Protein AF-C0N2R3-F1 (afdb_monomer_lite)

Structure (mmCIF, N/CA/C/O backbone):
data_AF-C0N2R3-F1
#
_entry.id   AF-C0N2R3-F1
#
loop_
_atom_site.group_PDB
_atom_site.id
_atom_site.type_symbol
_atom_site.label_atom_id
_atom_site.label_alt_id
_atom_site.label_comp_id
_atom_site.label_asym_id
_atom_site.label_entity_id
_atom_site.label_seq_id
_atom_site.pdbx_PDB_ins_code
_atom_site.Cartn_x
_atom_site.Cartn_y
_atom_site.Cartn_z
_atom_site.occupancy
_atom_site.B_iso_or_equiv
_atom_site.auth_seq_id
_atom_site.auth_comp_id
_atom_site.auth_asym_id
_atom_site.auth_atom_id
_atom_site.pdbx_PDB_model_num
ATOM 1 N N . VAL A 1 1 ? 31.520 3.219 -51.757 1.00 65.19 1 VAL A N 1
ATOM 2 C CA . VAL A 1 1 ? 31.596 3.419 -50.293 1.00 65.19 1 VAL A CA 1
ATOM 3 C C . VAL A 1 1 ? 30.199 3.221 -49.765 1.00 65.19 1 VAL A C 1
ATOM 5 O O . VAL A 1 1 ? 29.282 3.837 -50.296 1.00 65.19 1 VAL A O 1
ATOM 8 N N . ALA A 1 2 ? 30.031 2.282 -48.849 1.00 78.62 2 ALA A N 1
ATOM 9 C CA . ALA A 1 2 ? 28.765 2.069 -48.178 1.00 78.62 2 ALA A CA 1
ATOM 10 C C . ALA A 1 2 ? 28.492 3.228 -47.222 1.00 78.62 2 ALA A C 1
ATOM 12 O O . ALA A 1 2 ? 29.441 3.772 -46.651 1.00 78.62 2 ALA A O 1
ATOM 13 N N . ASN A 1 3 ? 27.224 3.607 -47.093 1.00 90.25 3 ASN A N 1
ATOM 14 C CA . ASN A 1 3 ? 26.840 4.831 -46.395 1.00 90.25 3 ASN A CA 1
ATOM 15 C C . ASN A 1 3 ? 25.774 4.612 -45.324 1.00 90.25 3 ASN A C 1
ATOM 17 O O . ASN A 1 3 ? 25.495 5.548 -44.584 1.00 90.25 3 ASN A O 1
ATOM 21 N N . TYR A 1 4 ? 25.168 3.425 -45.249 1.00 90.94 4 TYR A N 1
ATOM 22 C CA . TYR A 1 4 ? 24.039 3.151 -44.364 1.00 90.94 4 TYR A CA 1
ATOM 23 C C . TYR A 1 4 ? 24.307 1.958 -43.452 1.00 90.94 4 TYR A C 1
ATOM 25 O O . TYR A 1 4 ? 25.021 1.031 -43.837 1.00 90.94 4 TYR A O 1
ATOM 33 N N . ASP A 1 5 ? 23.735 1.983 -42.253 1.00 91.19 5 ASP A N 1
ATOM 34 C CA . ASP A 1 5 ? 23.762 0.862 -41.316 1.00 91.19 5 ASP A CA 1
ATOM 35 C C . ASP A 1 5 ? 22.434 0.739 -40.559 1.00 91.19 5 ASP A C 1
ATOM 37 O O . ASP A 1 5 ? 21.703 1.723 -40.390 1.00 91.19 5 ASP A O 1
ATOM 41 N N . LEU A 1 6 ? 22.128 -0.475 -40.102 1.00 89.44 6 LEU A N 1
ATOM 42 C CA . LEU A 1 6 ? 20.993 -0.736 -39.223 1.00 89.44 6 LEU A CA 1
ATOM 43 C C . LEU A 1 6 ? 21.359 -0.277 -37.812 1.00 89.44 6 LEU A C 1
ATOM 45 O O . LEU A 1 6 ? 22.037 -0.978 -37.062 1.00 89.44 6 LEU A O 1
ATOM 49 N N . VAL A 1 7 ? 20.889 0.908 -37.435 1.00 86.25 7 VAL A N 1
ATOM 50 C CA . VAL A 1 7 ? 21.107 1.461 -36.102 1.00 86.25 7 VAL A CA 1
ATOM 51 C C . VAL A 1 7 ? 19.906 1.114 -35.239 1.00 86.25 7 VAL A C 1
ATOM 53 O O . VAL A 1 7 ? 18.779 1.524 -35.510 1.00 86.25 7 VAL A O 1
ATOM 56 N N . THR A 1 8 ? 20.148 0.351 -34.177 1.00 79.88 8 THR A N 1
ATOM 57 C CA . THR A 1 8 ? 19.128 0.101 -33.156 1.00 79.88 8 THR A CA 1
ATOM 58 C C . THR A 1 8 ? 19.214 1.198 -32.110 1.00 79.88 8 THR A C 1
ATOM 60 O O . THR A 1 8 ? 20.217 1.316 -31.409 1.00 79.88 8 THR A O 1
ATOM 63 N N . THR A 1 9 ? 18.166 2.012 -32.025 1.00 71.88 9 THR A N 1
ATOM 64 C CA . THR A 1 9 ? 18.016 3.011 -30.970 1.00 71.88 9 THR A CA 1
ATOM 65 C C . THR A 1 9 ? 17.027 2.476 -29.946 1.00 71.88 9 THR A C 1
ATOM 67 O O . THR A 1 9 ? 15.880 2.170 -30.277 1.00 71.88 9 THR A O 1
ATOM 70 N N . ASN A 1 10 ? 17.462 2.376 -28.693 1.00 68.56 10 ASN A N 1
ATOM 71 C CA . ASN A 1 10 ? 16.552 2.107 -27.589 1.00 68.56 10 ASN A CA 1
ATOM 72 C C . ASN A 1 10 ? 15.815 3.410 -27.271 1.00 68.56 10 ASN A C 1
ATOM 74 O O . ASN A 1 10 ? 16.424 4.391 -26.849 1.00 68.56 10 ASN A O 1
ATOM 78 N N . SER A 1 11 ? 14.509 3.429 -27.516 1.00 57.22 11 SER A N 1
ATOM 79 C CA . SER A 1 11 ? 13.623 4.539 -27.167 1.00 57.22 11 SER A CA 1
ATOM 80 C C . SER A 1 11 ? 12.606 4.033 -26.149 1.00 57.22 11 SER A C 1
ATOM 82 O O . SER A 1 11 ? 11.485 3.672 -26.491 1.00 57.22 11 SER A O 1
ATOM 84 N N . GLY A 1 12 ? 13.035 3.933 -24.891 1.00 55.22 12 GLY A N 1
ATOM 85 C CA . GLY A 1 12 ? 12.132 3.695 -23.766 1.00 55.22 12 GLY A CA 1
ATOM 86 C C . GLY A 1 12 ? 11.367 4.973 -23.424 1.00 55.22 12 GLY A C 1
ATOM 87 O O . GLY A 1 12 ? 11.924 6.070 -23.522 1.00 55.22 12 GLY A O 1
ATOM 88 N N . SER A 1 13 ? 10.099 4.861 -23.019 1.00 57.97 13 SER A N 1
ATOM 89 C CA . SER A 1 13 ? 9.497 5.940 -22.234 1.00 57.97 13 SER A CA 1
ATOM 90 C C . SER A 1 13 ? 10.231 5.992 -20.896 1.00 57.97 13 SER A C 1
ATOM 92 O O . SER A 1 13 ? 10.365 4.961 -20.239 1.00 57.97 13 SER A O 1
ATOM 94 N N . SER A 1 14 ? 10.724 7.171 -20.507 1.00 68.81 14 SER A N 1
ATOM 95 C CA . SER A 1 14 ? 11.455 7.337 -19.242 1.00 68.81 14 SER A CA 1
ATOM 96 C C . SER A 1 14 ? 10.598 6.985 -18.028 1.00 68.81 14 SER A C 1
ATOM 98 O O . SER A 1 14 ? 11.131 6.604 -16.995 1.00 68.81 14 SER A O 1
ATOM 100 N N . GLU A 1 15 ? 9.277 7.089 -18.179 1.00 76.44 15 GLU A N 1
ATOM 101 C CA . GLU A 1 15 ? 8.275 6.878 -17.142 1.00 76.44 15 GLU A CA 1
ATOM 102 C C . GLU A 1 15 ? 7.029 6.201 -17.735 1.00 76.44 15 GLU A C 1
ATOM 104 O O . GLU A 1 15 ? 6.658 6.447 -18.889 1.00 76.44 15 GLU A O 1
ATOM 109 N N . GLN A 1 16 ? 6.358 5.369 -16.939 1.00 84.81 16 GLN A N 1
ATOM 110 C CA . GLN A 1 16 ? 5.051 4.782 -17.228 1.00 84.81 16 GLN A CA 1
ATOM 111 C C . GLN A 1 16 ? 4.119 4.965 -16.032 1.00 84.81 16 GLN A C 1
ATOM 113 O O . GLN A 1 16 ? 4.533 4.906 -14.882 1.00 84.81 16 GLN A O 1
ATOM 118 N N . THR A 1 17 ? 2.833 5.181 -16.300 1.00 88.31 17 THR A N 1
ATOM 119 C CA . THR A 1 17 ? 1.798 5.137 -15.264 1.00 88.31 17 THR A CA 1
ATOM 120 C C . THR A 1 17 ? 1.173 3.751 -15.209 1.00 88.31 17 THR A C 1
ATOM 122 O O . THR A 1 17 ? 0.708 3.256 -16.236 1.00 88.31 17 THR A O 1
ATOM 125 N N . ASP A 1 18 ? 1.077 3.182 -14.012 1.00 88.06 18 ASP A N 1
ATOM 126 C CA . ASP A 1 18 ? 0.415 1.909 -13.748 1.00 88.06 18 ASP A CA 1
ATOM 127 C C . ASP A 1 18 ? -0.646 2.061 -12.639 1.00 88.06 18 ASP A C 1
ATOM 129 O O . ASP A 1 18 ? -0.456 2.760 -11.639 1.00 88.06 18 ASP A O 1
ATOM 133 N N . ASN A 1 19 ? -1.807 1.438 -12.848 1.00 93.06 19 ASN A N 1
ATOM 134 C CA . ASN A 1 19 ? -2.957 1.494 -11.950 1.00 93.06 19 ASN A CA 1
ATOM 135 C C . ASN A 1 19 ? -3.398 0.080 -11.592 1.00 93.06 19 ASN A C 1
ATOM 137 O O . ASN A 1 19 ? -3.808 -0.689 -12.460 1.00 93.06 19 ASN A O 1
ATOM 141 N N . GLN A 1 20 ? -3.429 -0.229 -10.302 1.00 93.12 20 GLN A N 1
ATOM 142 C CA . GLN A 1 20 ? -3.736 -1.568 -9.821 1.00 93.12 20 GLN A CA 1
ATOM 143 C C . GLN A 1 20 ? -4.866 -1.529 -8.800 1.00 93.12 20 GLN A C 1
ATOM 145 O O . GLN A 1 20 ? -4.806 -0.796 -7.817 1.00 93.12 20 GLN A O 1
ATOM 150 N N . ALA A 1 21 ? -5.891 -2.351 -9.010 1.00 96.81 21 ALA A N 1
ATOM 151 C CA . ALA A 1 21 ? -6.899 -2.642 -7.998 1.00 96.81 21 ALA A CA 1
ATOM 152 C C . ALA A 1 21 ? -6.613 -4.013 -7.379 1.00 96.81 21 ALA A C 1
ATOM 154 O O . ALA A 1 21 ? -6.186 -4.936 -8.073 1.00 96.81 21 ALA A O 1
ATOM 155 N N . TYR A 1 22 ? -6.866 -4.168 -6.083 1.00 96.81 22 TYR A N 1
ATOM 156 C CA . TYR A 1 22 ? -6.648 -5.438 -5.401 1.00 96.81 22 TYR A CA 1
ATOM 157 C C . TYR A 1 22 ? -7.717 -5.734 -4.359 1.00 96.81 22 TYR A C 1
ATOM 159 O O . TYR A 1 22 ? -8.402 -4.846 -3.847 1.00 96.81 22 TYR A O 1
ATOM 167 N N . ALA A 1 23 ? -7.804 -7.015 -4.019 1.00 97.81 23 ALA A N 1
ATOM 168 C CA . ALA A 1 23 ? -8.493 -7.500 -2.839 1.00 97.81 23 ALA A CA 1
ATOM 169 C C . ALA A 1 23 ? -7.511 -8.289 -1.969 1.00 97.81 23 ALA A C 1
ATOM 171 O O . ALA A 1 23 ? -6.490 -8.789 -2.450 1.00 97.81 23 ALA A O 1
ATOM 172 N N . GLY A 1 24 ? -7.801 -8.389 -0.681 1.00 97.31 24 GLY A N 1
ATOM 173 C CA . GLY A 1 24 ? -6.922 -9.053 0.262 1.00 97.31 24 GLY A CA 1
ATOM 174 C C . GLY A 1 24 ? -7.545 -9.268 1.628 1.00 97.31 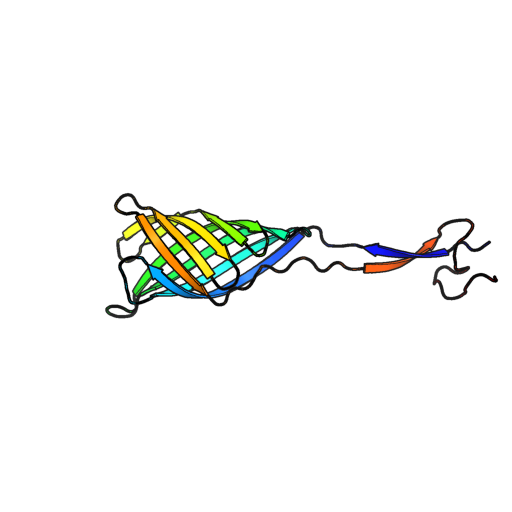24 GLY A C 1
ATOM 175 O O . GLY A 1 24 ? -8.725 -9.000 1.863 1.00 97.31 24 GLY A O 1
ATOM 176 N N . LEU A 1 25 ? -6.704 -9.741 2.534 1.00 97.00 25 LEU A N 1
ATOM 177 C CA . LEU A 1 25 ? -6.993 -9.940 3.941 1.00 97.00 25 LEU A CA 1
ATOM 178 C C . LEU A 1 25 ? -6.003 -9.122 4.763 1.00 97.00 25 LEU A C 1
ATOM 180 O O . LEU A 1 25 ? -4.807 -9.148 4.482 1.00 97.00 25 LEU A O 1
ATOM 184 N N . VAL A 1 26 ? -6.500 -8.413 5.772 1.00 96.69 26 VAL A N 1
ATOM 185 C CA . VAL A 1 26 ? -5.698 -7.643 6.723 1.00 96.69 26 VAL A CA 1
ATOM 186 C C . VAL A 1 26 ? -5.857 -8.216 8.125 1.00 96.69 26 VAL A C 1
ATOM 188 O O . VAL A 1 26 ? -6.969 -8.387 8.624 1.00 96.69 26 VAL A O 1
ATOM 191 N N . TRP A 1 27 ? -4.727 -8.490 8.765 1.00 95.31 27 TRP A N 1
ATOM 192 C CA . TRP A 1 27 ? -4.639 -8.834 10.175 1.00 95.31 27 TRP A CA 1
ATOM 193 C C . TRP A 1 27 ? -4.129 -7.626 10.936 1.00 95.31 27 TRP A C 1
ATOM 195 O O . TRP A 1 27 ? -3.055 -7.111 10.632 1.00 95.31 27 TRP A O 1
ATOM 205 N N . THR A 1 28 ? -4.881 -7.211 11.947 1.00 91.19 28 THR A N 1
ATOM 206 C CA . THR A 1 28 ? -4.438 -6.213 12.920 1.00 91.19 28 THR A CA 1
ATOM 207 C C . THR A 1 28 ? -4.001 -6.940 14.181 1.00 91.19 28 THR A C 1
ATOM 209 O O . THR A 1 28 ? -4.688 -7.850 14.651 1.00 91.19 28 THR A O 1
ATOM 212 N N . TRP A 1 29 ? -2.856 -6.558 14.735 1.00 84.81 29 TRP A N 1
ATOM 213 C CA . TRP A 1 29 ? -2.311 -7.188 15.929 1.00 84.81 29 TRP A CA 1
ATOM 214 C C . TRP A 1 29 ? -3.312 -7.142 17.088 1.00 84.81 29 TRP A C 1
ATOM 216 O O . TRP A 1 29 ? -3.904 -6.105 17.373 1.00 84.81 29 TRP A O 1
ATOM 226 N N . GLY A 1 30 ? -3.502 -8.279 17.758 1.00 76.62 30 GLY A N 1
ATOM 227 C CA . GLY A 1 30 ? -4.531 -8.444 18.789 1.00 76.62 30 GLY A CA 1
ATOM 228 C C . GLY A 1 30 ? -5.871 -8.980 18.273 1.00 76.62 30 GLY A C 1
ATOM 229 O O . GLY A 1 30 ? -6.695 -9.386 19.088 1.00 76.62 30 GLY A O 1
ATOM 230 N N . ASN A 1 31 ? -6.074 -9.071 16.953 1.00 78.88 31 ASN A N 1
ATOM 231 C CA . ASN A 1 31 ? -7.217 -9.754 16.350 1.00 78.88 31 ASN A CA 1
ATOM 232 C C . ASN A 1 31 ? -6.765 -11.015 15.593 1.00 78.88 31 ASN A C 1
ATOM 234 O O . ASN A 1 31 ? -5.872 -10.971 14.750 1.00 78.88 31 ASN A O 1
ATOM 238 N N . ILE A 1 32 ? -7.390 -12.153 15.901 1.00 82.19 32 ILE A N 1
ATOM 239 C CA . ILE A 1 32 ? -7.100 -13.442 15.249 1.00 82.19 32 ILE A CA 1
ATOM 240 C C . ILE A 1 32 ? -7.835 -13.547 13.904 1.00 82.19 32 ILE A C 1
ATOM 242 O O . ILE A 1 32 ? -7.359 -14.213 12.985 1.00 82.19 32 ILE A O 1
ATOM 246 N N . THR A 1 33 ? -8.991 -12.891 13.778 1.00 89.56 33 THR A N 1
ATOM 247 C CA . THR A 1 33 ? -9.815 -12.958 12.567 1.00 89.56 33 THR A CA 1
ATOM 248 C C . THR A 1 33 ? -9.413 -11.836 11.614 1.00 89.56 33 THR A C 1
ATOM 250 O O . THR A 1 33 ? -9.483 -10.671 12.012 1.00 89.56 33 THR A O 1
ATOM 253 N N . PRO A 1 34 ? -9.014 -12.14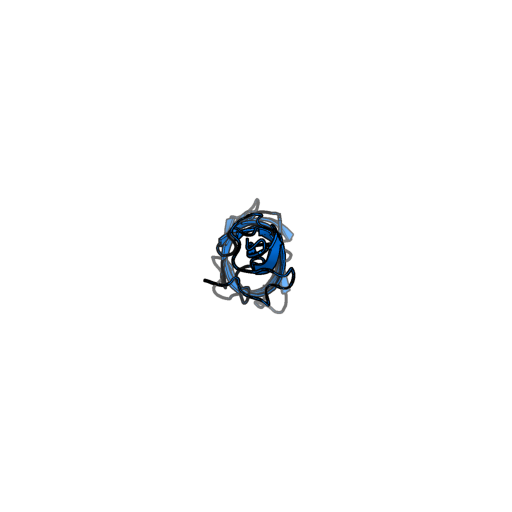6 10.367 1.00 93.19 34 PRO A N 1
ATOM 254 C CA . PRO A 1 34 ? -8.726 -11.112 9.391 1.00 93.19 34 PRO A CA 1
ATOM 255 C C . PRO A 1 34 ? -9.990 -10.389 8.945 1.00 93.19 34 PRO A C 1
ATOM 257 O O . PRO A 1 34 ? -11.078 -10.965 8.860 1.00 93.19 34 PRO A O 1
ATOM 260 N N . SER A 1 35 ? -9.794 -9.142 8.552 1.00 95.19 35 SER A N 1
ATOM 261 C CA . SER A 1 35 ? -10.782 -8.349 7.832 1.00 95.19 35 SER A CA 1
ATOM 262 C C . SER A 1 35 ? -10.471 -8.411 6.341 1.00 95.19 35 SER A C 1
ATOM 264 O O . SER A 1 35 ? -9.317 -8.596 5.951 1.00 95.19 35 SER A O 1
ATOM 266 N N . ALA A 1 36 ? -11.473 -8.261 5.479 1.00 96.69 36 ALA A N 1
ATOM 267 C CA . ALA A 1 36 ? -11.196 -8.077 4.059 1.00 96.69 36 ALA A CA 1
ATOM 268 C C . ALA A 1 36 ? -10.637 -6.674 3.829 1.00 96.69 36 ALA A C 1
ATOM 270 O O . ALA A 1 36 ? -10.939 -5.744 4.577 1.00 96.69 36 ALA A O 1
ATOM 271 N N . VAL A 1 37 ? -9.846 -6.509 2.779 1.00 97.69 37 VAL A N 1
ATOM 272 C CA . VAL A 1 37 ? -9.407 -5.204 2.296 1.00 97.69 37 VAL A CA 1
ATOM 273 C C . VAL A 1 37 ? -9.559 -5.151 0.788 1.00 97.69 37 VAL A C 1
ATOM 275 O O . VAL A 1 37 ? -9.265 -6.118 0.087 1.00 97.69 37 VAL A O 1
ATOM 278 N N . ILE A 1 38 ? -10.037 -4.019 0.297 1.00 98.12 38 ILE A N 1
ATOM 279 C CA . ILE A 1 38 ? -9.964 -3.656 -1.113 1.00 98.12 38 ILE A CA 1
ATOM 280 C C . ILE A 1 38 ? -9.127 -2.394 -1.233 1.00 98.12 38 ILE A C 1
ATOM 282 O O . ILE A 1 38 ? -9.159 -1.536 -0.346 1.00 98.12 38 ILE A O 1
ATOM 286 N N . GLY A 1 39 ? -8.382 -2.274 -2.320 1.00 97.44 39 GLY A N 1
ATOM 287 C CA . GLY A 1 39 ? -7.553 -1.104 -2.535 1.00 97.44 39 GLY A CA 1
ATOM 288 C C . GLY A 1 39 ? -7.302 -0.803 -3.995 1.00 97.44 39 GLY A C 1
ATOM 289 O O . GLY A 1 39 ? -7.569 -1.610 -4.887 1.00 97.44 39 GLY A O 1
ATOM 290 N N . PHE A 1 40 ? -6.810 0.406 -4.207 1.00 97.31 40 PHE A N 1
ATOM 291 C CA . PHE A 1 40 ? -6.438 0.955 -5.492 1.00 97.31 40 PHE A CA 1
ATOM 292 C C . PHE A 1 40 ? -5.116 1.703 -5.344 1.00 97.31 40 PHE A C 1
ATOM 294 O O . PHE A 1 40 ? -4.971 2.539 -4.451 1.00 97.31 40 PHE A O 1
ATOM 301 N N . SER A 1 41 ? -4.172 1.418 -6.227 1.00 95.44 41 SER A N 1
ATOM 302 C CA . SER A 1 41 ? -2.863 2.054 -6.282 1.00 95.44 41 SER A CA 1
ATOM 303 C C . SER A 1 41 ? -2.664 2.689 -7.649 1.00 95.44 41 SER A C 1
ATOM 305 O O . SER A 1 41 ? -2.970 2.080 -8.670 1.00 95.44 41 SER A O 1
ATOM 307 N N . HIS A 1 42 ? -2.124 3.899 -7.653 1.00 93.75 42 HIS A N 1
ATOM 308 C CA . HIS A 1 42 ? -1.692 4.623 -8.839 1.00 93.75 42 HIS A CA 1
ATOM 309 C C . HIS A 1 42 ? -0.209 4.936 -8.672 1.00 93.75 42 HIS A C 1
ATOM 311 O O . HIS A 1 42 ? 0.152 5.624 -7.716 1.00 93.75 42 HIS A O 1
ATOM 317 N N . GLY A 1 43 ? 0.628 4.425 -9.568 1.00 92.06 43 GLY A N 1
ATOM 318 C CA . GLY A 1 43 ? 2.075 4.611 -9.549 1.00 92.06 43 GLY A CA 1
ATOM 319 C C . GLY A 1 43 ? 2.586 5.195 -10.861 1.00 92.06 43 GLY A C 1
ATOM 320 O O . GLY A 1 43 ? 2.093 4.860 -11.934 1.00 92.06 43 GLY A O 1
ATOM 321 N N . GLN A 1 44 ? 3.581 6.067 -10.765 1.00 91.81 44 GLN A N 1
ATOM 322 C CA . GLN A 1 44 ? 4.469 6.439 -11.859 1.00 91.81 44 GLN A CA 1
ATOM 323 C C . GLN A 1 44 ? 5.784 5.696 -11.640 1.00 91.81 44 GLN A C 1
ATOM 325 O O . GLN A 1 44 ? 6.373 5.817 -10.566 1.00 91.81 44 GLN A O 1
ATOM 330 N N . VAL A 1 45 ? 6.184 4.905 -12.631 1.00 88.88 45 VAL A N 1
ATOM 331 C CA . VAL A 1 45 ? 7.341 4.011 -12.606 1.00 88.88 45 VAL A CA 1
ATOM 332 C C . VAL A 1 45 ? 8.344 4.496 -13.640 1.00 88.88 45 VAL A C 1
ATOM 334 O O . VAL A 1 45 ? 8.049 4.516 -14.838 1.00 88.88 45 VAL A O 1
ATOM 337 N N . GLU A 1 46 ? 9.521 4.895 -13.187 1.00 86.69 46 GLU A N 1
ATOM 338 C CA . GLU A 1 46 ? 10.654 5.236 -14.039 1.00 86.69 46 GLU A CA 1
ATOM 339 C C . GLU A 1 46 ? 11.251 3.972 -14.679 1.00 86.69 46 GLU A C 1
ATOM 341 O O . GLU A 1 46 ? 11.060 2.849 -14.203 1.00 86.69 46 GLU A O 1
ATOM 346 N N . SER A 1 47 ? 12.005 4.120 -15.771 1.00 81.44 47 SER A N 1
ATOM 347 C CA . SER A 1 47 ? 12.629 2.977 -16.459 1.00 81.44 47 SER A CA 1
ATOM 348 C C . SER A 1 47 ? 13.567 2.160 -15.559 1.00 81.44 47 SER A C 1
ATOM 350 O O . SER A 1 47 ? 13.757 0.965 -15.781 1.00 81.44 47 SER A O 1
ATOM 352 N N . ASP A 1 48 ? 14.150 2.778 -14.531 1.00 78.69 48 ASP A N 1
ATOM 353 C CA . ASP A 1 48 ? 15.017 2.108 -13.559 1.00 78.69 48 ASP A CA 1
ATOM 354 C C . ASP A 1 48 ? 14.230 1.415 -12.421 1.00 78.69 48 ASP A C 1
ATOM 356 O O . ASP A 1 48 ? 14.819 0.744 -11.565 1.00 78.69 48 ASP A O 1
ATOM 360 N N . GLY A 1 49 ? 12.899 1.531 -12.436 1.00 79.62 49 GLY A N 1
ATOM 361 C CA . GLY A 1 49 ? 11.990 0.972 -11.446 1.00 79.62 49 GLY A CA 1
ATOM 362 C C . GLY A 1 49 ? 11.649 1.883 -10.270 1.00 79.62 49 GLY A C 1
ATOM 363 O O . GLY A 1 49 ? 10.846 1.484 -9.423 1.00 79.62 49 GLY A O 1
ATOM 364 N N . ASP A 1 50 ? 12.213 3.092 -10.185 1.00 90.62 50 ASP A N 1
ATOM 365 C CA . ASP A 1 50 ? 11.779 4.058 -9.176 1.00 90.62 50 ASP A CA 1
ATOM 366 C C . ASP A 1 50 ? 10.289 4.348 -9.337 1.00 90.62 50 ASP A C 1
ATOM 368 O O . ASP A 1 50 ? 9.787 4.657 -10.412 1.00 90.62 50 ASP A O 1
ATOM 372 N N . THR A 1 51 ? 9.561 4.155 -8.245 1.00 92.25 51 THR A N 1
ATOM 373 C CA . THR A 1 51 ? 8.109 4.192 -8.210 1.00 92.25 51 THR A CA 1
ATOM 374 C C . THR A 1 51 ? 7.645 5.180 -7.157 1.00 92.25 51 THR A C 1
ATOM 376 O O . THR A 1 51 ? 7.939 5.043 -5.964 1.00 92.25 51 THR A O 1
ATOM 379 N N . GLN A 1 52 ? 6.838 6.136 -7.600 1.00 95.00 52 GLN A N 1
ATOM 380 C CA . GLN A 1 52 ? 6.149 7.102 -6.754 1.00 95.00 52 GLN A CA 1
ATOM 381 C C . GLN A 1 52 ? 4.653 7.074 -7.037 1.00 95.00 52 GLN A C 1
ATOM 383 O O . GLN A 1 52 ? 4.228 6.878 -8.175 1.00 95.00 52 GLN 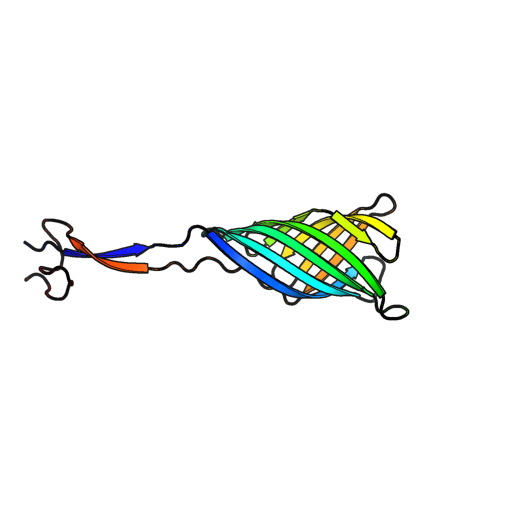A O 1
ATOM 388 N N . GLY A 1 53 ? 3.818 7.255 -6.019 1.00 94.88 53 GLY A N 1
ATOM 389 C CA . GLY A 1 53 ? 2.391 7.089 -6.244 1.00 94.88 53 GLY A CA 1
ATOM 390 C C . GLY A 1 53 ? 1.497 7.346 -5.054 1.00 94.88 53 GLY A C 1
ATOM 391 O O . GLY A 1 53 ? 1.924 7.806 -3.998 1.00 94.88 53 GLY A O 1
ATOM 392 N N . ILE A 1 54 ? 0.226 7.019 -5.239 1.00 96.75 54 ILE A N 1
ATOM 393 C CA . ILE A 1 54 ? -0.789 7.048 -4.194 1.00 96.75 54 ILE A CA 1
ATOM 394 C C . ILE A 1 54 ? -1.440 5.678 -4.063 1.00 96.75 54 ILE A C 1
ATOM 396 O O . ILE A 1 54 ? -1.599 4.940 -5.036 1.00 96.75 54 ILE A O 1
ATOM 400 N N . HIS A 1 55 ? -1.857 5.350 -2.852 1.00 97.44 55 HIS A N 1
ATOM 401 C CA . HIS A 1 55 ? -2.540 4.111 -2.537 1.00 97.44 55 HIS A CA 1
ATOM 402 C C . HIS A 1 55 ? -3.719 4.399 -1.610 1.00 97.44 55 HIS A C 1
ATOM 404 O O . HIS A 1 55 ? -3.578 5.024 -0.562 1.00 97.44 55 HIS A O 1
ATOM 410 N N . ALA A 1 56 ? -4.906 3.966 -2.020 1.00 98.06 56 ALA A N 1
ATOM 411 C CA . ALA A 1 56 ? -6.131 4.059 -1.245 1.00 98.06 56 ALA A CA 1
ATOM 412 C C . ALA A 1 56 ? -6.615 2.656 -0.878 1.00 98.06 56 ALA A C 1
ATOM 414 O O . ALA A 1 56 ? -6.635 1.764 -1.726 1.00 98.06 56 ALA A O 1
ATOM 415 N N . SER A 1 57 ? -7.043 2.455 0.366 1.00 98.00 57 SER A N 1
ATOM 416 C CA . SER A 1 57 ? -7.594 1.172 0.812 1.00 98.00 57 SER A CA 1
ATOM 417 C C . SER A 1 57 ? -8.775 1.339 1.759 1.00 98.00 57 SER A C 1
ATOM 419 O O . SER A 1 57 ? -8.901 2.346 2.459 1.00 98.00 57 SER A O 1
ATOM 421 N N . LEU A 1 58 ? -9.648 0.335 1.765 1.00 98.00 58 LEU A N 1
ATOM 422 C CA . LEU A 1 58 ? -10.802 0.215 2.646 1.00 98.00 58 LEU A CA 1
ATOM 423 C C . LEU A 1 58 ? -10.853 -1.203 3.209 1.00 98.00 58 LEU A C 1
ATOM 425 O O . LEU A 1 58 ? -10.938 -2.168 2.446 1.00 98.00 58 LEU A O 1
ATOM 429 N N . SER A 1 59 ? -10.841 -1.331 4.535 1.00 96.75 59 SER A N 1
ATOM 430 C CA . SER A 1 59 ? -11.072 -2.614 5.194 1.00 96.75 59 SER A CA 1
ATOM 431 C C . SER A 1 59 ? -12.542 -2.833 5.546 1.00 96.75 59 SER A C 1
ATOM 433 O O . SER A 1 59 ? -13.301 -1.893 5.781 1.00 96.75 59 SER A O 1
ATOM 435 N N . ILE A 1 60 ? -12.948 -4.099 5.567 1.00 95.62 60 ILE A N 1
ATOM 436 C CA . ILE A 1 60 ? -14.303 -4.560 5.857 1.00 95.62 60 ILE A CA 1
ATOM 437 C C . ILE A 1 60 ? -14.190 -5.640 6.930 1.00 95.62 60 ILE A C 1
ATOM 439 O O . ILE A 1 60 ? -13.599 -6.697 6.705 1.00 95.62 60 ILE A O 1
ATOM 443 N N . ASN A 1 61 ? -14.734 -5.354 8.107 1.00 91.44 61 ASN A N 1
ATOM 444 C CA . ASN A 1 61 ? -14.783 -6.286 9.225 1.00 91.44 61 ASN A CA 1
ATOM 445 C C . ASN A 1 61 ? -16.015 -7.183 9.103 1.00 91.44 61 ASN A C 1
ATOM 447 O O . ASN A 1 61 ? -17.067 -6.741 8.637 1.00 91.44 61 ASN A O 1
ATOM 451 N N . PHE A 1 62 ? -15.860 -8.429 9.552 1.00 85.75 62 PHE A N 1
ATOM 452 C CA . PHE A 1 62 ? -16.924 -9.439 9.563 1.00 85.75 62 PHE A CA 1
ATOM 453 C C . PHE A 1 62 ? -17.314 -9.899 10.974 1.00 85.75 62 PHE A C 1
ATOM 455 O O . PHE A 1 62 ? -18.335 -10.570 11.135 1.00 85.75 62 PHE A O 1
ATOM 462 N N . LEU A 1 63 ? -16.512 -9.555 11.991 1.00 76.38 63 LEU A N 1
ATOM 463 C CA . LEU A 1 63 ? -16.886 -9.739 13.392 1.00 76.38 63 LEU A CA 1
ATOM 464 C C . LEU A 1 63 ? -18.125 -8.868 13.651 1.00 76.38 63 LEU A C 1
ATOM 466 O O . LEU A 1 63 ? -18.077 -7.654 13.469 1.00 76.38 63 LEU A O 1
ATOM 470 N N . ASP A 1 64 ? -19.238 -9.503 14.013 1.00 77.94 64 ASP A N 1
ATOM 471 C CA . ASP A 1 64 ? -20.535 -8.864 14.291 1.00 77.94 64 ASP A CA 1
ATOM 472 C C . ASP A 1 64 ? -21.280 -8.285 13.071 1.00 77.94 64 ASP A C 1
ATOM 474 O O . ASP A 1 64 ? -22.124 -7.397 13.195 1.00 77.94 64 ASP A O 1
ATOM 478 N N . GLY A 1 65 ? -21.018 -8.830 11.879 1.00 84.69 65 GLY A N 1
ATOM 479 C CA . GLY A 1 65 ? -21.674 -8.442 10.627 1.00 84.69 65 GLY A CA 1
ATOM 480 C C . GLY A 1 65 ? -20.759 -7.644 9.702 1.00 84.69 65 GLY A C 1
ATOM 481 O O . GLY A 1 65 ? -19.574 -7.485 9.974 1.00 84.69 65 GLY A O 1
ATOM 482 N N . ILE A 1 66 ? -21.299 -7.168 8.576 1.00 89.38 66 ILE A N 1
ATOM 483 C CA . ILE A 1 66 ? -20.519 -6.405 7.591 1.00 89.38 66 ILE A CA 1
ATOM 484 C C . ILE A 1 66 ? -20.404 -4.958 8.065 1.00 89.38 66 ILE A C 1
ATOM 486 O O . ILE A 1 66 ? -21.383 -4.211 8.037 1.00 89.38 66 ILE A O 1
ATOM 490 N N . GLN A 1 67 ? -19.200 -4.562 8.471 1.00 93.25 67 GLN A N 1
ATOM 491 C CA . GLN A 1 67 ? -18.900 -3.205 8.924 1.00 93.25 67 GLN A CA 1
ATOM 492 C C . GLN A 1 67 ? -17.697 -2.641 8.171 1.00 93.25 67 GLN A C 1
ATOM 494 O O . GLN A 1 67 ? -16.689 -3.323 7.985 1.00 93.25 67 GLN A O 1
ATOM 499 N N . LEU A 1 68 ? -17.782 -1.375 7.762 1.00 94.44 68 LEU A N 1
ATOM 500 C CA . LEU A 1 68 ? -16.628 -0.670 7.208 1.00 94.44 68 LEU A CA 1
ATOM 501 C C . LEU A 1 68 ? -15.620 -0.408 8.328 1.00 94.44 68 LEU A C 1
ATOM 503 O O . LEU A 1 68 ? -15.979 0.121 9.375 1.00 94.44 68 LEU A O 1
ATOM 507 N N . GLY A 1 69 ? -14.379 -0.827 8.110 1.00 94.12 69 GLY A N 1
ATOM 508 C CA . GLY A 1 69 ? -13.282 -0.720 9.060 1.00 94.12 69 GLY A CA 1
ATOM 509 C C . GLY A 1 69 ? -12.513 0.580 8.909 1.00 94.12 69 GLY A C 1
ATOM 510 O O . GLY A 1 69 ? -12.990 1.643 9.281 1.00 94.12 69 GLY A O 1
ATOM 511 N N . LYS A 1 70 ? -11.291 0.488 8.391 1.00 96.12 70 LYS A N 1
ATOM 512 C CA . LYS A 1 70 ? -10.372 1.613 8.220 1.00 96.12 70 LYS A CA 1
ATOM 513 C C . LYS A 1 70 ? -10.316 2.000 6.750 1.00 96.12 70 LYS A C 1
ATOM 515 O O . LYS A 1 70 ? -10.186 1.130 5.890 1.00 96.12 70 LYS A O 1
ATOM 520 N N . VAL A 1 71 ? -10.377 3.297 6.477 1.00 98.06 71 VAL A N 1
ATOM 521 C CA . VAL A 1 71 ? -10.047 3.873 5.171 1.00 98.06 71 VAL A CA 1
ATOM 522 C C . VAL A 1 71 ? -8.682 4.543 5.263 1.00 98.06 71 VAL A C 1
ATOM 524 O O . VAL A 1 71 ? -8.403 5.240 6.240 1.00 98.06 71 VAL A O 1
ATOM 527 N N . LYS A 1 72 ? -7.814 4.317 4.278 1.00 98.25 72 LYS A N 1
ATOM 528 C CA . LYS A 1 72 ? -6.448 4.856 4.253 1.00 98.25 72 LYS A CA 1
ATOM 529 C C . LYS A 1 72 ? -6.145 5.462 2.892 1.00 98.25 72 LYS A C 1
ATOM 531 O O . LYS A 1 72 ? -6.590 4.937 1.874 1.00 98.25 72 LYS A O 1
ATOM 536 N N . LEU A 1 73 ? -5.370 6.539 2.901 1.00 98.44 73 LEU A N 1
ATOM 537 C CA . LEU A 1 73 ? -4.764 7.158 1.733 1.00 98.44 73 LEU A CA 1
ATOM 538 C C . LEU A 1 73 ? -3.283 7.402 2.039 1.00 98.44 73 LEU A C 1
ATOM 540 O O . LEU A 1 73 ? -2.951 8.196 2.922 1.00 98.44 73 LEU A O 1
ATOM 544 N N . THR A 1 74 ? -2.403 6.712 1.324 1.00 98.44 74 THR A N 1
ATOM 545 C CA . THR A 1 74 ? -0.951 6.758 1.496 1.00 98.44 74 THR A CA 1
ATOM 546 C C . THR A 1 74 ? -0.257 7.234 0.231 1.00 98.44 74 THR A C 1
ATOM 548 O O . THR A 1 74 ? -0.735 7.033 -0.884 1.00 98.44 74 THR A O 1
ATOM 551 N N . TYR A 1 75 ? 0.878 7.893 0.420 1.00 97.81 75 TYR A N 1
ATOM 552 C CA . TYR A 1 75 ? 1.874 8.120 -0.611 1.00 97.81 75 TYR A CA 1
ATOM 553 C C . TYR A 1 75 ? 2.823 6.920 -0.651 1.00 97.81 75 TYR A C 1
ATOM 555 O O . TYR A 1 75 ? 3.226 6.434 0.407 1.00 97.81 75 TYR A O 1
ATOM 563 N N . LEU A 1 76 ? 3.159 6.456 -1.852 1.00 96.31 76 LEU A N 1
ATOM 564 C CA . LEU A 1 76 ? 4.100 5.370 -2.120 1.00 96.31 76 LEU A CA 1
ATOM 565 C C . LEU A 1 76 ? 5.423 5.949 -2.621 1.00 96.31 76 LEU A C 1
ATOM 567 O O . LEU A 1 76 ? 5.414 6.834 -3.475 1.00 96.31 76 LEU A O 1
ATOM 571 N N . ASN A 1 77 ? 6.544 5.418 -2.134 1.00 96.19 77 ASN A N 1
ATOM 572 C CA . ASN A 1 77 ? 7.878 5.757 -2.627 1.00 96.19 77 ASN A CA 1
ATOM 573 C C . ASN A 1 77 ? 8.834 4.568 -2.480 1.00 96.19 77 ASN A C 1
ATOM 575 O O . ASN A 1 77 ? 9.018 4.059 -1.372 1.00 96.19 77 ASN A O 1
ATOM 579 N N . GLY A 1 78 ? 9.495 4.156 -3.556 1.00 94.31 78 GLY A N 1
ATOM 580 C CA . GLY A 1 78 ? 10.492 3.084 -3.521 1.00 94.31 78 GLY A CA 1
ATOM 581 C C . GLY A 1 78 ? 10.761 2.504 -4.901 1.00 94.31 78 GLY A C 1
ATOM 582 O O . GLY A 1 78 ? 10.648 3.215 -5.888 1.00 94.31 78 GLY A O 1
ATOM 583 N N . LYS A 1 79 ? 11.101 1.216 -4.959 1.00 93.00 79 LYS A N 1
ATOM 584 C CA . LYS A 1 79 ? 11.246 0.460 -6.211 1.00 93.00 79 LYS A CA 1
ATOM 585 C C . LYS A 1 79 ? 9.942 -0.245 -6.563 1.00 93.00 79 LYS A C 1
ATOM 587 O O . LYS A 1 79 ? 9.071 -0.369 -5.706 1.00 93.00 79 LYS A O 1
ATOM 592 N N . GLU A 1 80 ? 9.787 -0.726 -7.789 1.00 89.69 80 GLU A N 1
ATOM 593 C CA . GLU A 1 80 ? 8.564 -1.354 -8.310 1.00 89.69 80 GLU A CA 1
ATOM 594 C C . GLU A 1 80 ? 8.132 -2.619 -7.547 1.00 89.69 80 GLU A C 1
ATOM 596 O O . GLU A 1 80 ? 6.952 -2.979 -7.540 1.00 89.69 80 GLU A O 1
ATOM 601 N N . ASP A 1 81 ? 9.073 -3.269 -6.865 1.00 90.88 81 ASP A N 1
ATOM 602 C CA . ASP A 1 81 ? 8.908 -4.499 -6.088 1.00 90.88 81 ASP A CA 1
ATOM 603 C C . ASP A 1 81 ? 8.933 -4.278 -4.564 1.00 90.88 81 ASP A C 1
ATOM 605 O O . ASP A 1 81 ? 8.611 -5.189 -3.799 1.00 90.88 81 ASP A O 1
ATOM 609 N N . PHE A 1 82 ? 9.285 -3.076 -4.103 1.00 94.81 82 PHE A N 1
ATOM 610 C CA . PHE A 1 82 ? 9.283 -2.730 -2.688 1.00 94.81 82 PHE A CA 1
ATOM 611 C C . PHE A 1 82 ? 9.122 -1.221 -2.482 1.00 94.81 82 PHE A C 1
ATOM 613 O O . PHE A 1 82 ? 10.030 -0.429 -2.754 1.00 94.81 82 PHE A O 1
ATOM 620 N N . GLN A 1 83 ? 7.973 -0.818 -1.942 1.00 96.88 83 GLN A N 1
ATOM 621 C CA . GLN A 1 83 ? 7.645 0.578 -1.665 1.00 96.88 83 GLN A CA 1
ATOM 622 C C . GLN A 1 83 ? 7.517 0.827 -0.165 1.00 96.88 83 GLN A C 1
ATOM 624 O O . GLN A 1 83 ? 6.885 0.055 0.551 1.00 96.88 83 GLN A O 1
ATOM 629 N N . GLY A 1 84 ? 8.058 1.945 0.314 1.00 97.44 84 GLY A N 1
ATOM 630 C CA . GLY A 1 84 ? 7.613 2.534 1.573 1.00 97.44 84 GLY A CA 1
ATOM 631 C C . GLY A 1 84 ? 6.291 3.267 1.364 1.00 97.44 84 GLY A C 1
ATOM 632 O O . GLY A 1 84 ? 6.053 3.829 0.293 1.00 97.44 84 GLY A O 1
ATOM 633 N N . GLU A 1 85 ? 5.438 3.284 2.385 1.00 97.44 85 GLU A N 1
ATOM 634 C CA . GLU A 1 85 ? 4.190 4.039 2.353 1.00 97.44 85 GLU A CA 1
ATOM 635 C C . GLU A 1 85 ? 3.926 4.817 3.642 1.00 97.44 85 GLU A C 1
ATOM 637 O O . GLU A 1 85 ? 4.230 4.361 4.745 1.00 97.44 85 GLU A O 1
ATOM 642 N N . ALA A 1 86 ? 3.351 6.011 3.505 1.00 98.12 86 ALA A N 1
ATOM 643 C CA . ALA A 1 86 ? 2.912 6.831 4.631 1.00 98.12 86 ALA A CA 1
ATOM 644 C C . ALA A 1 86 ? 1.766 7.756 4.219 1.00 98.12 86 ALA A C 1
ATOM 646 O O . ALA A 1 86 ? 1.708 8.208 3.077 1.00 98.12 86 ALA A O 1
ATOM 647 N N . GLY A 1 87 ? 0.854 8.083 5.133 1.00 98.00 87 GLY A N 1
ATOM 648 C CA . GLY A 1 87 ? -0.202 9.041 4.813 1.00 98.00 87 GLY A CA 1
ATOM 649 C C . GLY A 1 87 ? -1.187 9.291 5.937 1.00 98.00 87 GLY A C 1
ATOM 650 O O . GLY A 1 87 ? -0.797 9.522 7.078 1.00 98.00 87 GLY A O 1
ATOM 651 N N . ILE A 1 88 ? -2.473 9.270 5.600 1.00 98.25 88 ILE A N 1
ATOM 652 C CA . ILE A 1 88 ? -3.573 9.528 6.529 1.00 98.25 88 ILE A CA 1
ATOM 653 C C . ILE A 1 88 ? -4.641 8.447 6.411 1.00 98.25 88 ILE A C 1
ATOM 655 O O . ILE A 1 88 ? -4.828 7.826 5.366 1.00 98.25 88 ILE A O 1
ATOM 659 N N . GLY A 1 89 ? -5.385 8.238 7.486 1.00 97.88 89 GLY A N 1
ATOM 660 C CA . GLY A 1 89 ? -6.514 7.330 7.498 1.00 97.88 89 GLY A CA 1
ATOM 661 C C . GLY A 1 89 ? -7.535 7.685 8.562 1.00 97.88 89 GLY A C 1
ATOM 662 O O . GLY A 1 89 ? -7.328 8.554 9.416 1.00 97.88 89 GLY A O 1
ATOM 663 N N . TYR A 1 90 ? -8.655 6.982 8.497 1.00 97.19 90 TYR A N 1
ATOM 664 C CA . TYR A 1 90 ? -9.745 7.109 9.445 1.00 97.19 90 TYR A CA 1
ATOM 665 C C . TYR A 1 90 ? -10.312 5.730 9.769 1.00 97.19 90 TYR A C 1
ATOM 667 O O . TYR A 1 90 ? -10.628 4.946 8.872 1.00 97.19 90 TYR A O 1
ATOM 675 N N . ASP A 1 91 ? -10.434 5.432 11.056 1.00 95.00 91 ASP A N 1
ATOM 676 C CA . ASP A 1 91 ? -11.124 4.253 11.560 1.00 95.00 91 ASP A CA 1
ATOM 677 C C . ASP A 1 91 ? -12.612 4.583 11.711 1.00 95.00 91 ASP A C 1
ATOM 679 O O . ASP A 1 91 ? -12.992 5.383 12.570 1.00 95.00 91 ASP A O 1
ATOM 683 N N . LEU A 1 92 ? -13.457 3.991 10.863 1.00 94.44 92 LEU A N 1
ATOM 684 C CA . LEU A 1 92 ? -14.897 4.241 10.867 1.00 94.44 92 LEU A CA 1
ATOM 685 C C . LEU A 1 92 ? -15.599 3.607 12.077 1.00 94.44 92 LEU A C 1
ATOM 687 O O . LEU A 1 92 ? -16.651 4.103 12.485 1.00 94.44 92 LEU A O 1
ATOM 691 N N . ILE A 1 93 ? -15.021 2.559 12.67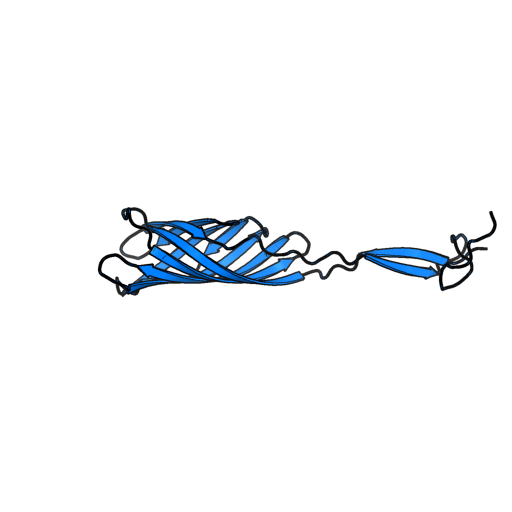2 1.00 90.94 93 ILE A N 1
ATOM 692 C CA . ILE A 1 93 ? -15.568 1.878 13.852 1.00 90.94 93 ILE A CA 1
ATOM 693 C C . ILE A 1 93 ? -15.268 2.709 15.098 1.00 90.94 93 ILE A C 1
ATOM 695 O O . ILE A 1 93 ? -16.175 3.061 15.854 1.00 90.94 93 ILE A O 1
ATOM 699 N N . ASN A 1 94 ? -14.002 3.083 15.281 1.00 90.56 94 ASN A N 1
ATOM 700 C CA . ASN A 1 94 ? -13.543 3.824 16.458 1.00 90.56 94 ASN A CA 1
ATOM 701 C C . ASN A 1 94 ? -13.685 5.349 16.319 1.00 90.56 94 ASN A C 1
ATOM 703 O O . ASN A 1 94 ? -13.453 6.080 17.282 1.00 90.56 94 ASN A O 1
ATOM 707 N N . LYS A 1 95 ? -14.079 5.842 15.137 1.00 93.81 95 LYS A N 1
ATOM 708 C CA . LYS A 1 95 ? -14.220 7.270 14.799 1.00 93.81 95 LYS A CA 1
ATOM 709 C C . LYS A 1 95 ? -12.946 8.075 15.067 1.00 93.81 95 LYS A C 1
ATOM 711 O O . LYS A 1 95 ? -12.999 9.194 15.584 1.00 93.81 95 LYS A O 1
ATOM 716 N N . ALA A 1 96 ? -11.798 7.506 14.713 1.00 95.19 96 ALA A N 1
ATOM 717 C CA . ALA A 1 96 ? -10.487 8.061 15.030 1.00 95.19 96 ALA A CA 1
ATOM 718 C C . ALA A 1 96 ? -9.638 8.283 13.775 1.00 95.19 96 ALA A C 1
ATOM 720 O O . ALA A 1 96 ? -9.594 7.440 12.881 1.00 95.19 96 ALA A O 1
ATOM 721 N N . PHE A 1 97 ? -8.921 9.408 13.740 1.00 97.00 97 PHE A N 1
ATOM 722 C CA . PHE A 1 97 ? -7.859 9.619 12.759 1.00 97.00 97 PHE A CA 1
ATOM 723 C C . PHE A 1 97 ? -6.635 8.774 13.105 1.00 97.00 97 PHE A C 1
ATOM 725 O O . PHE A 1 97 ? -6.282 8.619 14.279 1.00 97.00 97 PHE A O 1
ATOM 732 N N . LEU A 1 98 ? -5.975 8.278 12.065 1.00 96.81 98 LEU A N 1
ATOM 733 C CA . LEU A 1 98 ? -4.746 7.504 12.166 1.00 96.81 98 LEU A CA 1
ATOM 734 C C . LEU A 1 98 ? -3.764 7.904 11.061 1.00 96.81 98 LEU A C 1
ATOM 736 O O . LEU A 1 98 ? -4.156 8.371 9.992 1.00 96.81 98 LEU A O 1
ATOM 740 N N . ILE A 1 99 ? -2.484 7.709 11.339 1.00 98.00 99 ILE A N 1
ATOM 741 C CA . ILE A 1 99 ? -1.366 7.887 10.423 1.00 98.00 99 ILE A CA 1
ATOM 742 C C . ILE A 1 99 ? -0.841 6.487 10.093 1.00 98.00 99 ILE A C 1
ATOM 744 O O . ILE A 1 99 ? -0.172 5.878 10.934 1.00 98.00 99 ILE A O 1
ATOM 748 N N . PRO A 1 100 ? -1.179 5.936 8.916 1.00 97.94 100 PRO A N 1
ATOM 749 C CA . PRO A 1 100 ? -0.583 4.699 8.449 1.00 97.94 100 PRO A CA 1
ATOM 750 C C . PRO A 1 100 ? 0.851 4.964 7.988 1.00 97.94 100 PRO A C 1
ATOM 752 O O . PRO A 1 100 ? 1.105 5.904 7.231 1.00 97.94 100 PRO A O 1
ATOM 755 N N . VAL A 1 101 ? 1.776 4.116 8.424 1.00 98.19 101 VAL A N 1
ATOM 756 C CA . VAL A 1 101 ? 3.147 4.030 7.907 1.00 98.19 101 VAL A CA 1
ATOM 757 C C . VAL A 1 101 ? 3.495 2.565 7.692 1.00 98.19 101 VAL A C 1
ATOM 759 O O . VAL A 1 101 ? 3.116 1.717 8.501 1.00 98.19 101 VAL A O 1
ATOM 762 N N . GLY A 1 102 ? 4.197 2.233 6.620 1.00 97.81 102 GLY A N 1
ATOM 763 C CA . GLY A 1 102 ? 4.451 0.838 6.301 1.00 97.81 102 GLY A CA 1
ATOM 764 C C . GLY A 1 102 ? 5.310 0.624 5.074 1.00 97.81 102 GLY A C 1
ATOM 765 O O . GLY A 1 102 ? 5.961 1.536 4.563 1.00 97.81 102 GLY A O 1
ATOM 766 N N . VAL A 1 103 ? 5.309 -0.623 4.635 1.00 97.75 103 VAL A N 1
ATOM 767 C CA . VAL A 1 103 ? 5.950 -1.090 3.416 1.00 97.75 103 VAL A CA 1
ATOM 768 C C . VAL A 1 103 ? 4.978 -1.963 2.638 1.00 97.75 103 VAL A C 1
ATOM 770 O O . VAL A 1 103 ? 4.121 -2.640 3.212 1.00 97.75 103 VAL A O 1
ATOM 773 N N . ASN A 1 104 ? 5.132 -1.955 1.325 1.00 96.31 104 ASN A N 1
ATOM 774 C CA . ASN A 1 104 ? 4.278 -2.655 0.391 1.00 96.31 104 ASN A CA 1
ATOM 775 C C . ASN A 1 104 ? 5.145 -3.389 -0.639 1.00 96.3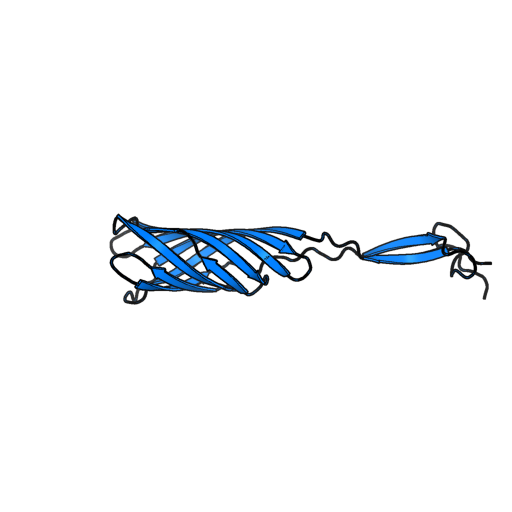1 104 ASN A C 1
ATOM 777 O O . ASN A 1 104 ? 6.105 -2.827 -1.162 1.00 96.31 104 ASN A O 1
ATOM 781 N N . ALA A 1 105 ? 4.824 -4.651 -0.892 1.00 95.94 105 ALA A N 1
ATOM 782 C CA . ALA A 1 105 ? 5.552 -5.556 -1.773 1.00 95.94 105 ALA A CA 1
ATOM 783 C C . ALA A 1 105 ? 4.550 -6.407 -2.579 1.00 95.94 105 ALA A C 1
ATOM 785 O O . ALA A 1 105 ? 3.355 -6.430 -2.264 1.00 95.94 105 ALA A O 1
ATOM 786 N N . PRO A 1 106 ? 4.990 -7.138 -3.615 1.00 95.31 106 PRO A N 1
ATOM 787 C CA . PRO A 1 106 ? 4.125 -8.064 -4.330 1.00 95.31 106 PRO A CA 1
ATOM 788 C C . PRO A 1 106 ? 3.442 -9.040 -3.372 1.00 95.31 106 PRO A C 1
ATOM 790 O O . PRO A 1 106 ? 4.078 -9.710 -2.556 1.00 95.31 106 PRO A O 1
ATOM 793 N N . HIS A 1 107 ? 2.117 -9.086 -3.469 1.00 96.44 107 HIS A N 1
ATOM 794 C CA . HIS A 1 107 ? 1.212 -9.923 -2.686 1.00 96.44 107 HIS A CA 1
ATOM 795 C C . HIS A 1 107 ? 1.139 -9.672 -1.173 1.00 96.44 107 HIS A C 1
ATOM 797 O O . HIS A 1 107 ? 0.344 -10.334 -0.495 1.00 96.44 107 HIS A O 1
ATOM 803 N N . MET A 1 108 ? 1.903 -8.723 -0.626 1.00 97.00 108 MET A N 1
ATOM 804 C CA . MET A 1 108 ? 1.882 -8.441 0.806 1.00 97.00 108 MET A CA 1
ATOM 805 C C . MET A 1 108 ? 2.213 -6.994 1.172 1.00 97.00 108 MET A C 1
ATOM 807 O O . MET A 1 108 ? 3.030 -6.339 0.535 1.00 97.00 108 MET A O 1
ATOM 811 N N . ALA A 1 109 ? 1.668 -6.535 2.294 1.00 97.38 109 ALA A N 1
ATOM 812 C CA . ALA A 1 109 ? 2.050 -5.270 2.913 1.00 97.38 109 ALA A CA 1
ATOM 813 C C . ALA A 1 109 ? 2.115 -5.414 4.435 1.00 97.38 109 ALA A C 1
ATOM 815 O O . ALA A 1 109 ? 1.461 -6.277 5.023 1.00 97.38 109 ALA A O 1
ATOM 816 N N . ALA A 1 110 ? 2.894 -4.566 5.094 1.00 97.81 110 ALA A N 1
ATOM 817 C CA . ALA A 1 110 ? 3.007 -4.554 6.546 1.00 97.81 110 ALA A CA 1
ATOM 818 C C . ALA A 1 110 ? 3.234 -3.132 7.045 1.00 97.81 110 ALA A C 1
ATOM 820 O O . ALA A 1 110 ? 3.929 -2.345 6.404 1.00 97.81 110 ALA A O 1
ATOM 821 N N . GLY A 1 111 ? 2.702 -2.804 8.216 1.00 97.62 111 GLY A N 1
ATOM 822 C CA . GLY A 1 111 ? 2.870 -1.462 8.749 1.00 97.62 111 GLY A CA 1
ATOM 823 C C . GLY A 1 111 ? 2.286 -1.263 10.131 1.00 97.62 111 GLY A C 1
ATOM 824 O O . GLY A 1 111 ? 1.936 -2.211 10.835 1.00 97.62 111 GLY A O 1
ATOM 825 N N . LEU A 1 112 ? 2.209 0.004 10.511 1.00 97.69 112 LEU A N 1
ATOM 826 C CA . LEU A 1 112 ? 1.661 0.494 11.762 1.00 97.69 112 LEU A CA 1
ATOM 827 C C . LEU A 1 112 ? 0.591 1.543 11.453 1.00 97.69 112 LEU A C 1
ATOM 829 O O . LEU A 1 112 ? 0.837 2.484 10.699 1.00 97.69 112 LEU A O 1
ATOM 833 N N . ASP A 1 113 ? -0.576 1.406 12.073 1.00 96.44 113 ASP A N 1
ATOM 834 C CA . ASP A 1 113 ? -1.565 2.474 12.167 1.00 96.44 113 ASP A CA 1
ATOM 835 C C . ASP A 1 113 ? -1.338 3.223 13.480 1.00 96.44 113 ASP A C 1
ATOM 837 O O . ASP A 1 113 ? -1.568 2.688 14.567 1.00 96.44 113 ASP A O 1
ATOM 841 N N . VAL A 1 114 ? -0.849 4.458 13.391 1.00 96.44 114 VAL A N 1
ATOM 842 C CA . VAL A 1 114 ? -0.538 5.287 14.559 1.00 96.44 114 VAL A CA 1
ATOM 843 C C . VAL A 1 114 ? -1.682 6.257 14.809 1.00 96.44 114 VAL A C 1
ATOM 845 O O . VAL A 1 114 ? -1.984 7.108 13.979 1.00 96.44 114 VAL A O 1
ATOM 848 N N . SER A 1 115 ? -2.309 6.167 15.973 1.00 94.06 115 SER A N 1
ATOM 849 C CA . SER A 1 115 ? -3.319 7.117 16.436 1.00 94.06 115 SER A CA 1
ATOM 850 C C . SER A 1 115 ? -2.879 7.759 17.752 1.00 94.06 115 SER A C 1
ATOM 852 O O . SER A 1 115 ? -1.877 7.374 18.351 1.00 94.06 115 SER A O 1
ATOM 854 N N . TRP A 1 116 ? -3.649 8.732 18.237 1.00 90.00 116 TRP A N 1
ATOM 855 C CA . TRP A 1 116 ? -3.411 9.328 19.555 1.00 90.00 116 TRP A CA 1
ATOM 856 C C . TRP A 1 116 ? -3.598 8.327 20.709 1.00 90.00 116 TRP A C 1
ATOM 858 O O . TRP A 1 116 ? -3.043 8.529 21.786 1.00 90.00 116 TRP A O 1
ATOM 868 N N . ALA A 1 117 ? -4.393 7.273 20.497 1.00 88.50 117 ALA A N 1
ATOM 869 C CA . ALA A 1 117 ? -4.769 6.310 21.528 1.00 88.50 117 ALA A CA 1
ATOM 870 C C . ALA A 1 117 ? -3.924 5.029 21.493 1.00 88.50 117 ALA A C 1
ATOM 872 O O . ALA A 1 117 ? -3.714 4.406 22.532 1.00 88.50 117 ALA A O 1
ATOM 873 N N . ALA A 1 118 ? -3.468 4.616 20.310 1.00 90.38 118 ALA A N 1
ATOM 874 C CA . ALA A 1 118 ? -2.814 3.330 20.108 1.00 90.38 118 ALA A CA 1
ATOM 875 C C . ALA A 1 118 ? -1.914 3.318 18.867 1.00 90.38 118 ALA A C 1
ATOM 877 O O . ALA A 1 118 ? -2.135 4.062 17.909 1.00 90.38 118 ALA A O 1
ATOM 878 N N . ILE A 1 119 ? -0.939 2.409 18.889 1.00 94.38 119 ILE A N 1
ATOM 879 C CA . ILE A 1 119 ? -0.168 1.984 17.720 1.00 94.38 119 ILE A CA 1
ATOM 880 C C . ILE A 1 119 ? -0.610 0.561 17.406 1.00 94.38 119 ILE A C 1
ATOM 882 O O . ILE A 1 119 ? -0.451 -0.333 18.238 1.00 94.38 119 ILE A O 1
ATOM 886 N N . GLU A 1 120 ? -1.158 0.352 16.217 1.00 94.75 120 GLU A N 1
ATOM 887 C CA . GLU A 1 120 ? -1.698 -0.936 15.796 1.00 94.75 120 GLU A CA 1
ATOM 888 C C . GLU A 1 120 ? -0.880 -1.492 14.626 1.00 94.75 120 GLU A C 1
ATOM 890 O O . GLU A 1 120 ? -1.016 -1.017 13.495 1.00 94.75 120 GLU A O 1
ATOM 895 N N . PRO A 1 121 ? -0.027 -2.501 14.861 1.00 96.69 121 PRO A N 1
ATOM 896 C CA . PRO A 1 121 ? 0.618 -3.216 13.776 1.00 96.69 121 PRO A CA 1
ATOM 897 C C . PRO A 1 121 ? -0.400 -3.954 12.912 1.00 96.69 121 PRO A C 1
ATOM 899 O O . PRO A 1 121 ? -1.367 -4.524 13.426 1.00 96.69 121 PRO A O 1
ATOM 902 N N . TYR A 1 122 ? -0.153 -3.994 11.609 1.00 95.88 122 TYR A N 1
ATOM 903 C CA . TYR A 1 122 ? -0.954 -4.761 10.671 1.00 95.88 122 TYR A CA 1
ATOM 904 C C . TYR A 1 122 ? -0.094 -5.474 9.627 1.00 95.88 122 TYR A C 1
ATOM 906 O O . TYR A 1 122 ? 1.025 -5.064 9.311 1.00 95.88 122 TYR A O 1
ATOM 914 N N . PHE A 1 123 ? -0.661 -6.535 9.067 1.00 96.75 123 PHE A N 1
ATOM 915 C CA . PHE A 1 123 ? -0.124 -7.273 7.932 1.00 96.75 123 PHE A CA 1
ATOM 916 C C . PHE A 1 123 ? -1.244 -7.569 6.937 1.00 96.75 123 PHE A C 1
ATOM 918 O O . PHE A 1 123 ? -2.365 -7.880 7.340 1.00 96.75 123 PHE A O 1
ATOM 925 N N . ILE A 1 124 ? -0.950 -7.467 5.646 1.00 97.25 124 ILE A N 1
ATOM 926 C CA . ILE A 1 124 ? -1.896 -7.656 4.550 1.00 97.25 124 ILE A CA 1
ATOM 927 C C . ILE A 1 124 ? -1.354 -8.728 3.614 1.00 97.25 124 ILE A C 1
ATOM 929 O O . ILE A 1 124 ? -0.196 -8.667 3.214 1.00 97.25 124 ILE A O 1
ATOM 933 N N . LEU A 1 125 ? -2.223 -9.653 3.214 1.00 97.62 125 LEU A N 1
ATOM 934 C CA . LEU A 1 125 ? -2.035 -10.479 2.023 1.00 97.62 125 LEU A CA 1
ATOM 935 C C . LEU A 1 125 ? -3.023 -10.019 0.964 1.00 97.62 125 LEU A C 1
ATOM 937 O O . LEU A 1 125 ? -4.220 -9.950 1.238 1.00 97.62 125 LEU A O 1
ATOM 941 N N . HIS A 1 126 ? -2.550 -9.710 -0.236 1.00 97.19 126 HIS A N 1
ATOM 942 C CA . HIS A 1 126 ? -3.390 -9.158 -1.295 1.00 97.19 126 HIS A CA 1
ATOM 943 C C . HIS A 1 126 ? -3.039 -9.700 -2.677 1.00 97.19 126 HIS A C 1
ATOM 945 O O . HIS A 1 126 ? -1.979 -10.271 -2.896 1.00 97.19 126 HIS A O 1
ATOM 951 N N . THR A 1 127 ? -3.917 -9.469 -3.648 1.00 94.69 127 THR A N 1
ATOM 952 C CA . THR A 1 127 ? -3.718 -9.891 -5.042 1.00 94.69 127 THR A CA 1
ATOM 953 C C . THR A 1 127 ? -2.828 -8.955 -5.862 1.00 94.69 127 THR A C 1
ATOM 955 O O . THR A 1 127 ? -2.511 -9.293 -6.994 1.00 94.69 127 THR A O 1
ATOM 958 N N . ARG A 1 128 ? -2.445 -7.787 -5.324 1.00 92.25 128 ARG A N 1
ATOM 959 C CA . ARG A 1 128 ? -1.599 -6.793 -6.012 1.00 92.25 128 ARG A CA 1
ATOM 960 C C . ARG A 1 128 ? -0.224 -7.378 -6.357 1.00 92.25 128 ARG A C 1
ATOM 962 O O . ARG A 1 128 ? 0.371 -8.034 -5.497 1.00 92.25 128 ARG A O 1
ATOM 969 N N . ASP A 1 129 ? 0.245 -7.128 -7.574 1.00 91.00 129 ASP A N 1
ATOM 970 C CA . ASP A 1 129 ? 1.570 -7.530 -8.064 1.00 91.00 129 ASP A CA 1
ATOM 971 C C . ASP A 1 129 ? 2.559 -6.347 -7.949 1.00 91.00 129 ASP A C 1
ATOM 973 O O . ASP A 1 129 ? 2.228 -5.306 -7.372 1.00 91.00 129 ASP A O 1
ATOM 977 N N . LYS A 1 130 ? 3.787 -6.500 -8.451 1.00 87.75 130 LYS A N 1
ATOM 978 C CA . LYS A 1 130 ? 4.712 -5.376 -8.665 1.00 87.75 130 LYS A CA 1
ATOM 979 C C . LYS A 1 130 ? 4.148 -4.401 -9.701 1.00 87.75 130 LYS A C 1
ATOM 981 O O . LYS A 1 130 ? 3.291 -4.775 -10.499 1.00 87.75 130 LYS A O 1
ATOM 986 N N . PHE A 1 131 ? 4.639 -3.165 -9.701 1.00 84.25 131 PHE A N 1
ATOM 987 C CA . PHE A 1 131 ? 4.296 -2.219 -10.762 1.00 84.25 131 PHE A CA 1
ATOM 988 C C . PHE A 1 131 ? 5.016 -2.558 -12.074 1.00 84.25 131 PHE A C 1
ATOM 990 O O . PHE A 1 131 ? 6.162 -3.024 -12.062 1.00 84.25 131 PHE A O 1
ATOM 997 N N . ASP A 1 132 ? 4.345 -2.315 -13.198 1.00 80.88 132 ASP A N 1
ATOM 998 C CA . ASP A 1 132 ? 4.909 -2.561 -14.525 1.00 80.88 132 ASP A CA 1
ATOM 999 C C . ASP A 1 132 ? 5.910 -1.465 -14.921 1.00 80.88 132 ASP A C 1
ATOM 1001 O O . ASP A 1 132 ? 5.649 -0.269 -14.774 1.00 80.88 132 ASP A O 1
ATOM 1005 N N . LYS A 1 133 ? 7.076 -1.887 -15.428 1.00 76.75 133 LYS A N 1
ATOM 1006 C CA . LYS A 1 133 ? 8.082 -0.979 -15.994 1.00 76.75 133 LYS A CA 1
ATOM 1007 C C . LYS A 1 133 ? 7.763 -0.678 -17.456 1.00 76.75 133 LYS A C 1
ATOM 1009 O O . LYS A 1 133 ? 7.289 -1.579 -18.152 1.00 76.75 133 LYS A O 1
ATOM 1014 N N . PRO A 1 134 ? 8.127 0.517 -17.954 1.00 71.75 134 PRO A N 1
ATOM 1015 C CA . PRO A 1 134 ? 8.018 0.809 -19.374 1.00 71.75 134 PRO A CA 1
ATOM 1016 C C . PRO A 1 134 ? 8.804 -0.205 -20.213 1.00 71.75 134 PRO A C 1
ATOM 1018 O O . PRO A 1 134 ? 9.988 -0.438 -19.971 1.00 71.75 134 PRO A O 1
ATOM 1021 N N . ASP A 1 135 ? 8.147 -0.774 -21.227 1.00 66.12 135 ASP A N 1
ATOM 1022 C CA . ASP A 1 135 ? 8.801 -1.637 -22.209 1.00 66.12 135 ASP A CA 1
ATOM 1023 C C . ASP A 1 135 ? 9.889 -0.849 -22.959 1.00 66.12 135 ASP A C 1
ATOM 1025 O O . ASP A 1 135 ? 9.624 0.191 -23.576 1.00 66.12 135 ASP A O 1
ATOM 1029 N N . GLU A 1 136 ? 11.119 -1.365 -22.972 1.00 61.41 136 GLU A N 1
ATOM 1030 C CA . GLU A 1 136 ? 12.157 -0.855 -23.865 1.00 61.41 136 GLU A CA 1
ATOM 1031 C C . GLU A 1 136 ? 11.748 -1.138 -25.319 1.00 61.41 136 GLU A C 1
ATOM 1033 O O . GLU A 1 136 ? 11.831 -2.268 -25.805 1.00 61.41 136 GLU A O 1
ATOM 1038 N N . ARG A 1 137 ? 11.314 -0.110 -26.060 1.00 57.66 137 ARG A N 1
ATOM 1039 C CA . ARG A 1 137 ? 11.176 -0.230 -27.515 1.00 57.66 137 ARG A CA 1
ATOM 1040 C C . ARG A 1 137 ? 12.535 -0.071 -28.175 1.00 57.66 137 ARG A C 1
ATOM 1042 O O . ARG A 1 137 ? 13.080 1.034 -28.249 1.00 57.66 137 ARG A O 1
ATOM 1049 N N . SER A 1 138 ? 13.038 -1.164 -28.735 1.00 61.59 138 SER A N 1
ATOM 1050 C CA . SER A 1 138 ? 14.085 -1.118 -29.746 1.00 61.59 138 SER A CA 1
ATOM 1051 C C . SER A 1 138 ? 13.466 -0.706 -31.082 1.00 61.59 138 SER A C 1
ATOM 1053 O O . SER A 1 138 ? 12.637 -1.407 -31.663 1.00 61.59 138 SER A O 1
ATOM 1055 N N . VAL A 1 139 ? 13.841 0.475 -31.570 1.00 69.38 139 VAL A N 1
ATOM 1056 C CA . VAL A 1 139 ? 13.553 0.886 -32.944 1.00 69.38 139 VAL A CA 1
ATOM 1057 C C . VAL A 1 139 ? 14.827 0.660 -33.740 1.00 69.38 139 VAL A C 1
ATOM 1059 O O . VAL A 1 139 ? 15.826 1.350 -33.539 1.00 69.38 139 VAL A O 1
ATOM 1062 N N . THR A 1 140 ? 14.808 -0.332 -34.624 1.00 80.75 140 THR A N 1
ATOM 1063 C CA . THR A 1 140 ? 15.865 -0.512 -35.620 1.00 80.75 140 THR A CA 1
ATOM 1064 C C . THR A 1 140 ? 15.500 0.295 -36.856 1.00 80.75 140 THR A C 1
ATOM 1066 O O . THR A 1 140 ? 14.473 0.047 -37.484 1.00 80.75 140 THR A O 1
ATOM 1069 N N . GLU A 1 141 ? 16.341 1.262 -37.204 1.00 87.38 141 GLU A N 1
ATOM 1070 C CA . GLU A 1 141 ? 16.173 2.091 -38.394 1.00 87.38 141 GLU A CA 1
ATOM 1071 C C . GLU A 1 141 ? 17.462 2.143 -39.215 1.00 87.38 141 GLU A C 1
ATOM 1073 O O . GLU A 1 141 ? 18.574 2.100 -38.687 1.00 87.38 141 GLU A O 1
ATOM 1078 N N . CYS A 1 142 ? 17.309 2.227 -40.534 1.00 89.31 142 CYS A N 1
ATOM 1079 C CA . CYS A 1 142 ? 18.435 2.374 -41.442 1.00 89.31 142 CYS A CA 1
ATOM 1080 C C . CYS A 1 142 ? 18.886 3.840 -41.437 1.00 89.31 142 CYS A C 1
ATOM 1082 O O . CYS A 1 142 ? 18.153 4.732 -41.872 1.00 89.31 142 CYS A O 1
ATOM 1084 N N . ARG A 1 143 ? 20.085 4.116 -40.919 1.00 90.75 143 ARG A N 1
ATOM 1085 C CA . ARG A 1 143 ? 20.637 5.477 -40.848 1.00 90.75 143 ARG A CA 1
ATOM 1086 C C . ARG A 1 143 ? 21.834 5.631 -41.758 1.00 90.75 143 ARG A C 1
ATOM 1088 O O . ARG A 1 143 ? 22.639 4.718 -41.902 1.00 90.75 143 ARG A O 1
ATOM 1095 N N . ASN A 1 144 ? 21.979 6.826 -42.329 1.00 89.62 144 ASN A N 1
ATOM 1096 C CA . ASN A 1 144 ? 23.208 7.195 -43.015 1.00 89.62 144 ASN A CA 1
ATOM 1097 C C . ASN A 1 144 ? 24.315 7.415 -41.969 1.00 89.62 144 ASN A C 1
ATOM 1099 O O . ASN A 1 144 ? 24.197 8.301 -41.123 1.00 89.62 144 ASN A O 1
ATOM 1103 N N . VAL A 1 145 ? 25.364 6.601 -42.021 1.00 88.94 145 VAL A N 1
ATOM 1104 C CA . VAL A 1 145 ? 26.508 6.618 -41.095 1.00 88.94 145 VAL A CA 1
ATOM 1105 C C . VAL A 1 145 ? 27.760 7.249 -41.714 1.00 88.94 145 VAL A C 1
ATOM 1107 O O . VAL A 1 145 ? 28.817 7.279 -41.089 1.00 88.94 145 VAL A O 1
ATOM 1110 N N . GLY A 1 146 ? 27.660 7.785 -42.933 1.00 85.06 146 GLY A N 1
ATOM 1111 C CA . GLY A 1 146 ? 28.815 8.267 -43.686 1.00 85.06 146 GLY A CA 1
ATOM 1112 C C . GLY A 1 146 ? 29.686 7.124 -44.233 1.00 85.06 146 GLY A C 1
ATOM 1113 O O . GLY A 1 146 ? 29.217 5.993 -44.355 1.00 85.06 146 GLY A O 1
ATOM 1114 N N . PRO A 1 147 ? 30.948 7.397 -44.616 1.00 84.31 147 PRO A N 1
ATOM 1115 C CA . PRO A 1 147 ? 31.800 6.411 -45.275 1.00 84.31 147 PRO A CA 1
ATOM 1116 C C . PRO A 1 147 ? 32.055 5.176 -44.399 1.00 84.31 147 PRO A C 1
ATOM 1118 O O . PRO A 1 147 ? 32.624 5.300 -43.318 1.00 84.31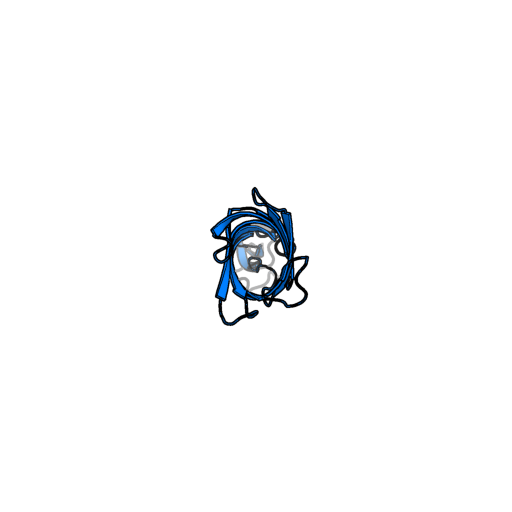 147 PRO A O 1
ATOM 1121 N N . GLY A 1 148 ? 31.719 3.987 -44.906 1.00 83.38 148 GLY A N 1
ATOM 1122 C CA . GLY A 1 148 ? 32.037 2.708 -44.255 1.00 83.38 148 GLY A CA 1
ATOM 1123 C C . GLY A 1 148 ? 30.849 1.961 -43.643 1.00 83.38 148 GLY A C 1
ATOM 1124 O O . GLY A 1 148 ? 31.070 1.110 -42.790 1.00 83.38 148 GLY A O 1
ATOM 1125 N N . GLY A 1 149 ? 29.614 2.259 -44.062 1.00 86.50 149 GLY A N 1
ATOM 1126 C CA . GLY A 1 149 ? 28.424 1.505 -43.640 1.00 86.50 149 GLY A CA 1
ATOM 1127 C C . GLY A 1 149 ? 28.385 0.045 -44.126 1.00 86.50 149 GLY A C 1
ATOM 1128 O O . GLY A 1 149 ? 29.257 -0.415 -44.859 1.00 86.50 149 GLY A O 1
ATOM 1129 N N . ALA A 1 150 ? 27.338 -0.687 -43.753 1.00 89.88 150 ALA A N 1
ATOM 1130 C CA . ALA A 1 150 ? 27.092 -2.055 -44.221 1.00 89.88 150 ALA A CA 1
ATOM 1131 C C . ALA A 1 150 ? 26.200 -2.111 -45.478 1.00 89.88 150 ALA A C 1
ATOM 1133 O O . ALA A 1 150 ? 26.231 -3.092 -46.221 1.00 89.88 150 ALA A O 1
ATOM 1134 N N . TYR A 1 151 ? 25.440 -1.045 -45.749 1.00 91.62 151 TYR A N 1
ATOM 1135 C CA . TYR A 1 151 ? 24.447 -0.971 -46.820 1.00 91.62 151 TYR A CA 1
ATOM 1136 C C . TYR A 1 151 ? 24.656 0.241 -47.731 1.00 91.62 151 TYR A C 1
ATOM 1138 O O . TYR A 1 151 ? 25.299 1.245 -47.383 1.00 91.62 151 TYR A O 1
ATOM 1146 N N . THR A 1 152 ? 24.120 0.126 -48.945 1.00 91.56 152 THR A N 1
ATOM 1147 C CA . THR A 1 152 ? 24.240 1.147 -50.000 1.00 91.56 152 THR A CA 1
ATOM 1148 C C . THR A 1 152 ? 22.949 1.925 -50.250 1.00 91.56 152 THR A C 1
ATOM 1150 O O . THR A 1 152 ? 22.997 2.971 -50.894 1.00 91.56 152 THR A O 1
ATOM 1153 N N . ASP A 1 153 ? 21.828 1.461 -49.707 1.00 88.88 153 ASP A N 1
ATOM 1154 C CA . ASP A 1 153 ? 20.495 2.040 -49.834 1.00 88.88 153 ASP A CA 1
ATOM 1155 C C . ASP A 1 153 ? 19.911 2.444 -48.472 1.00 88.88 153 ASP A C 1
ATOM 1157 O O . ASP A 1 153 ? 20.298 1.925 -47.427 1.00 88.88 153 ASP A O 1
ATOM 1161 N N . ALA A 1 154 ? 18.955 3.374 -48.504 1.00 86.62 154 ALA A N 1
ATOM 1162 C CA . ALA A 1 154 ? 18.312 3.920 -47.310 1.00 86.62 154 ALA A CA 1
ATOM 1163 C C . ALA A 1 154 ? 17.307 2.963 -46.646 1.00 86.62 154 ALA A C 1
ATOM 1165 O O . ALA A 1 154 ? 16.878 3.237 -45.529 1.00 86.62 154 ALA A O 1
ATOM 1166 N N . ASP A 1 155 ? 16.962 1.853 -47.303 1.00 89.06 155 ASP A N 1
ATOM 1167 C CA . ASP A 1 155 ? 16.096 0.808 -46.751 1.00 89.06 155 ASP A CA 1
ATOM 1168 C C . ASP A 1 155 ? 16.911 -0.370 -46.177 1.00 89.06 155 ASP A C 1
ATOM 1170 O O . ASP A 1 155 ? 16.336 -1.329 -45.663 1.00 89.06 155 ASP A O 1
ATOM 1174 N N . CYS A 1 156 ? 18.251 -0.300 -46.235 1.00 87.62 156 CYS A N 1
ATOM 1175 C CA . CYS A 1 156 ? 19.176 -1.347 -45.793 1.00 87.62 156 CYS A CA 1
ATOM 1176 C C . CYS A 1 156 ? 18.845 -2.730 -46.395 1.00 87.62 156 CYS A C 1
ATOM 1178 O O . CYS A 1 156 ? 18.907 -3.760 -45.723 1.00 87.62 156 CYS A O 1
ATOM 1180 N N . THR A 1 157 ? 18.489 -2.762 -47.679 1.00 90.88 157 THR A N 1
ATOM 1181 C CA . THR A 1 157 ? 18.155 -3.988 -48.424 1.00 90.88 157 THR A CA 1
ATOM 1182 C C . THR A 1 157 ? 19.299 -4.484 -49.305 1.00 90.88 157 THR A C 1
ATOM 1184 O O . THR A 1 157 ? 19.361 -5.673 -49.622 1.00 90.88 157 THR A O 1
ATOM 1187 N N . ASN A 1 158 ? 20.223 -3.601 -49.687 1.00 91.81 158 ASN A N 1
ATOM 1188 C CA . ASN A 1 158 ? 21.333 -3.888 -50.581 1.00 91.81 158 ASN A CA 1
ATOM 1189 C C . ASN A 1 158 ? 22.681 -3.798 -49.839 1.00 91.81 158 ASN A C 1
ATOM 1191 O O . ASN A 1 158 ? 23.210 -2.689 -49.636 1.00 91.81 158 ASN A O 1
ATOM 1195 N N . PRO A 1 159 ? 23.256 -4.947 -49.438 1.00 89.25 159 PRO A N 1
ATOM 1196 C CA . PRO A 1 159 ? 24.520 -4.978 -48.722 1.00 89.25 159 PRO A CA 1
ATOM 1197 C C . PRO A 1 159 ? 25.660 -4.458 -49.598 1.00 89.25 159 PRO A C 1
ATOM 1199 O O . PRO A 1 159 ? 25.672 -4.606 -50.823 1.00 89.25 159 PRO A O 1
ATOM 1202 N N . ALA A 1 160 ? 26.642 -3.841 -48.957 1.00 85.25 160 ALA A N 1
ATOM 1203 C CA . ALA A 1 160 ? 27.848 -3.404 -49.631 1.00 85.25 160 ALA A CA 1
ATOM 1204 C C . ALA A 1 160 ? 28.651 -4.610 -50.157 1.00 85.25 160 ALA A C 1
ATOM 1206 O O . ALA A 1 160 ? 28.744 -5.629 -49.470 1.00 85.25 160 ALA A O 1
ATOM 1207 N N . PRO A 1 161 ? 29.250 -4.516 -51.358 1.00 81.31 161 PRO A N 1
ATOM 1208 C CA . PRO A 1 161 ? 30.169 -5.543 -51.835 1.00 81.31 161 PRO A CA 1
ATOM 1209 C C . PRO A 1 161 ? 31.380 -5.647 -50.893 1.00 81.31 161 PRO A C 1
ATOM 1211 O O . PRO A 1 161 ? 31.915 -4.614 -50.483 1.00 81.31 161 PRO A O 1
ATOM 1214 N N . LEU A 1 162 ? 31.756 -6.890 -50.559 1.00 67.38 162 LEU A N 1
ATOM 1215 C CA . LEU A 1 162 ? 32.915 -7.238 -49.723 1.00 67.38 162 LEU A CA 1
ATOM 1216 C C . LEU A 1 162 ? 34.235 -6.698 -50.291 1.00 67.38 162 LEU A C 1
ATOM 1218 O O . LEU A 1 162 ? 34.405 -6.743 -51.533 1.00 67.38 162 LEU A O 1
#

Radius of gyration: 25.12 Å; chains: 1; bounding box: 55×23×73 Å

pLDDT: mean 89.62, std 9.75, range [55.22, 98.44]

Secondary structure (DSSP, 8-state):
---EEEEEEEE--SEEEEEEEEEEEEEETT-SSPEEEEEEEEEEEETT-EEEEEEEEEEEE-TTSSEEEEEEEEEEEEETTEEEEEEEEEETTTTEEEEEEEEEETTEEEEEEE-SS-EEEEEEEES--PPPPPP-EEEEEEEE-STT-SBSSTTS-SBPP-

Organism: NCBI:txid637616

Foldseek 3Di:
DAFKAFDWDFDWDQKDKDKDKKKWWKDKPPDPDTWIKIKMWIWIAGQVQWIWTKMWMWTWDCVVHTDTAKIDIWIWTDGQFKTWIWDWMAGPVVRFIWIWTWMDGAQKIWTWTHGPVDIITMIIGMNDGGTDHTDGDTDTAMDGPGPDYQARDRRRPHGDDD

Sequence (162 aa):
VANYDLVTTNSGSSEQTDNQAYAGLVWTWGNITPSAVIGFSHGQVESDGDTQGIHASLSINFLDGIQLGKVKLTYLNGKEDFQGEAGIGYDLINKAFLIPVGVNAPHMAAGLDVSWAAIEPYFILHTRDKFDKPDERSVTECRNVGPGGAYTDADCTNPAPL